Protein AF-A0AB37UFF7-F1 (afdb_monomer)

Radius of gyration: 14.43 Å; Cα contacts (8 Å, |Δi|>4): 49; chains: 1; bounding box: 32×30×36 Å

Nearest PDB structures (foldseek):
  7oht-assembly1_b  TM=2.776E-01  e=8.436E+00  Saccharomyces cerevisiae S288C

Organism: NCBI:txid388085

Secondary structure (DSSP, 8-state):
-EEEPPHHHHHHTTS--TTHHHHHHHHHHHHTTSSEEE--TTHHHHHHHHHHHHHHTT------TT-------

Sequence (73 aa):
MLLVVDSNVVAKWFFPEELQQQALALQSDWMAGTVDLVAPDLILTEVSSITWKKQRLSLLISCTYQDKPLIHE

Foldseek 3Di:
DEDEDALVLVLLCQAPDPCSVVSVVVVVCCVVVVYHYDYPPCSVVSNVVVVVVCVVVVRDDDPDPPPDPPPDD

Solvent-accessible surface area (backbone atoms only — not comparable to full-atom values): 4474 Å² total; per-residue (Å²): 93,85,42,81,54,54,40,75,48,61,44,27,66,80,40,98,49,92,64,21,70,60,35,44,49,53,50,48,36,37,76,72,65,65,32,44,79,46,61,62,90,57,40,64,60,49,36,49,51,52,51,52,53,35,50,76,67,66,66,63,76,83,80,63,88,77,77,62,79,81,78,80,125

pLDDT: mean 85.98, std 18.41, range [43.19, 98.0]

Mean predicted aligned error: 8.06 Å

Structure (mmCIF, N/CA/C/O backbone):
data_AF-A0AB37UFF7-F1
#
_entry.id   AF-A0AB37UFF7-F1
#
loop_
_atom_site.group_PDB
_atom_site.id
_atom_site.type_symbol
_atom_site.label_atom_id
_atom_site.label_alt_id
_atom_site.label_comp_id
_atom_site.label_asym_id
_atom_site.label_entity_id
_atom_site.label_seq_id
_atom_site.pdbx_PDB_ins_code
_atom_site.Cartn_x
_atom_site.Cartn_y
_atom_site.Cartn_z
_atom_site.occupancy
_atom_site.B_iso_or_equiv
_atom_site.auth_seq_id
_atom_site.auth_comp_id
_atom_site.auth_asym_id
_atom_site.auth_atom_id
_atom_site.pdbx_PDB_model_num
ATOM 1 N N . MET A 1 1 ? -8.850 3.303 13.390 1.00 88.56 1 MET A N 1
ATOM 2 C CA . MET A 1 1 ? -9.080 4.520 12.565 1.00 88.56 1 MET A CA 1
ATOM 3 C C . MET A 1 1 ? -9.125 4.072 11.120 1.00 88.56 1 MET A C 1
ATOM 5 O O . MET A 1 1 ? -8.203 3.375 10.723 1.00 88.56 1 MET A O 1
ATOM 9 N N . LEU A 1 2 ? -10.172 4.425 10.371 1.00 95.94 2 LEU A N 1
ATOM 10 C CA . LEU A 1 2 ? -10.351 3.964 8.993 1.00 95.94 2 LEU A CA 1
ATOM 11 C C . LEU A 1 2 ? -9.693 4.928 8.005 1.00 95.94 2 LEU A C 1
ATOM 13 O O . LEU A 1 2 ? -10.016 6.116 8.004 1.00 95.94 2 LEU A O 1
ATOM 17 N N . LEU A 1 3 ? -8.807 4.412 7.158 1.00 96.94 3 LEU A N 1
ATOM 18 C CA . LEU A 1 3 ? -8.117 5.176 6.123 1.00 96.94 3 LEU A CA 1
ATOM 19 C C . LEU A 1 3 ? -8.374 4.560 4.748 1.00 96.94 3 LEU A C 1
ATOM 21 O O . LEU A 1 3 ? -8.298 3.344 4.571 1.00 96.94 3 LEU A O 1
ATOM 25 N N . VAL A 1 4 ? -8.650 5.418 3.767 1.00 96.62 4 VAL A N 1
ATOM 26 C CA . VAL A 1 4 ? -8.707 5.020 2.358 1.00 96.62 4 VAL A CA 1
ATOM 27 C C . VAL A 1 4 ? -7.300 5.116 1.781 1.00 96.62 4 VAL A C 1
ATOM 29 O O . VAL A 1 4 ? -6.689 6.184 1.834 1.00 96.62 4 VAL A O 1
ATOM 32 N N . VAL A 1 5 ? -6.782 4.014 1.245 1.00 96.31 5 VAL A N 1
ATOM 33 C CA . VAL A 1 5 ? -5.441 3.950 0.657 1.00 96.31 5 VAL A CA 1
ATOM 34 C C . VAL A 1 5 ? -5.509 3.996 -0.870 1.00 96.31 5 VAL A C 1
ATOM 36 O O . VAL A 1 5 ? -6.347 3.340 -1.489 1.00 96.31 5 VAL A O 1
ATOM 39 N N . ASP A 1 6 ? -4.613 4.779 -1.469 1.00 95.94 6 ASP A N 1
ATOM 40 C CA . ASP A 1 6 ? -4.442 4.875 -2.919 1.00 95.94 6 ASP A CA 1
ATOM 41 C C . ASP A 1 6 ? -3.386 3.877 -3.427 1.00 95.94 6 ASP A C 1
ATOM 43 O O . ASP A 1 6 ? -2.474 3.468 -2.695 1.00 95.94 6 ASP A O 1
ATOM 47 N N . SER A 1 7 ? -3.462 3.521 -4.709 1.00 96.19 7 SER A N 1
ATOM 48 C CA . SER A 1 7 ? -2.513 2.616 -5.367 1.00 96.19 7 SER A CA 1
ATOM 49 C C . SER A 1 7 ? -1.073 3.114 -5.301 1.00 96.19 7 SER A C 1
ATOM 51 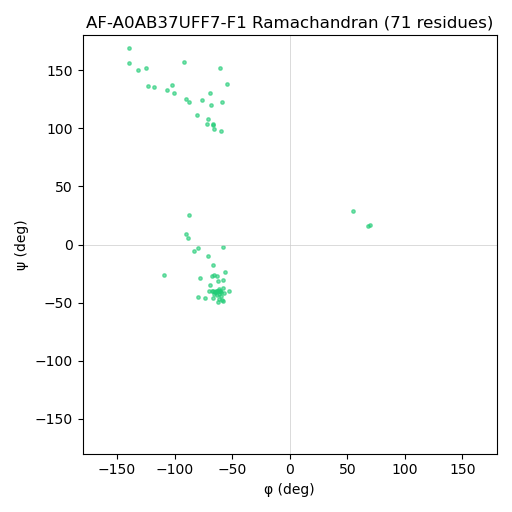O O . SER A 1 7 ? -0.145 2.309 -5.195 1.00 96.19 7 SER A O 1
ATOM 53 N N . ASN A 1 8 ? -0.866 4.433 -5.280 1.00 94.44 8 ASN A N 1
ATOM 54 C CA . ASN A 1 8 ? 0.464 5.017 -5.155 1.00 94.44 8 ASN A CA 1
ATOM 55 C C . ASN A 1 8 ? 1.114 4.767 -3.781 1.00 94.44 8 ASN A C 1
ATOM 57 O O . ASN A 1 8 ? 2.341 4.749 -3.701 1.00 94.44 8 ASN A O 1
ATOM 61 N N . VAL A 1 9 ? 0.337 4.587 -2.706 1.00 96.62 9 VAL A N 1
ATOM 62 C CA . VAL A 1 9 ? 0.858 4.313 -1.359 1.00 96.62 9 VAL A CA 1
ATOM 63 C C . VAL A 1 9 ? 1.227 2.841 -1.276 1.00 96.62 9 VAL A C 1
ATOM 65 O O . VAL A 1 9 ? 2.329 2.511 -0.851 1.00 96.62 9 VAL A O 1
ATOM 68 N N . VAL A 1 10 ? 0.348 1.971 -1.780 1.00 96.50 10 VAL A N 1
ATOM 69 C CA . VAL A 1 10 ? 0.596 0.527 -1.862 1.00 96.50 10 VAL A CA 1
ATOM 70 C C . VAL A 1 10 ? 1.822 0.227 -2.726 1.00 96.50 10 VAL A C 1
ATOM 72 O O . VAL A 1 10 ? 2.643 -0.607 -2.360 1.00 96.50 10 VAL A O 1
ATOM 75 N N . ALA A 1 11 ? 2.014 0.938 -3.841 1.00 95.12 11 ALA A N 1
ATOM 76 C CA . ALA A 1 11 ? 3.196 0.774 -4.687 1.00 95.12 11 ALA A CA 1
ATOM 77 C C . ALA A 1 11 ? 4.512 1.014 -3.922 1.00 95.12 11 ALA A C 1
ATOM 79 O O . ALA A 1 11 ? 5.482 0.278 -4.118 1.00 95.12 11 ALA A O 1
ATOM 80 N N . LYS A 1 12 ? 4.539 1.985 -3.002 1.00 95.44 12 LYS A N 1
ATOM 81 C CA . LYS A 1 12 ? 5.724 2.299 -2.186 1.00 95.44 12 LYS A CA 1
ATOM 82 C C . LYS A 1 12 ? 6.093 1.184 -1.206 1.00 95.44 12 LYS A C 1
ATOM 84 O O . LYS A 1 12 ? 7.233 1.131 -0.759 1.00 95.44 12 LYS A O 1
ATOM 89 N N . TRP A 1 13 ? 5.184 0.254 -0.905 1.00 95.56 13 TRP A N 1
ATOM 90 C CA . TRP A 1 13 ? 5.522 -0.938 -0.118 1.00 95.56 13 TRP A CA 1
ATOM 91 C C . TRP A 1 13 ? 6.495 -1.863 -0.854 1.00 95.56 13 TRP A C 1
ATOM 93 O O . TRP A 1 13 ? 7.261 -2.580 -0.219 1.00 95.56 13 TRP A O 1
ATOM 103 N N . PHE A 1 14 ? 6.490 -1.827 -2.188 1.00 92.38 14 PHE A N 1
ATOM 104 C CA . PHE A 1 14 ? 7.271 -2.736 -3.027 1.00 92.38 14 PHE A CA 1
ATOM 105 C C . PHE A 1 14 ? 8.439 -2.049 -3.740 1.00 92.38 14 PHE A C 1
ATOM 107 O O . PHE A 1 14 ? 9.423 -2.709 -4.066 1.00 92.38 14 PHE A O 1
ATOM 114 N N . PHE A 1 15 ? 8.348 -0.741 -3.998 1.00 90.62 15 PHE A N 1
ATOM 115 C CA . PHE A 1 15 ? 9.347 -0.003 -4.773 1.00 90.62 15 PHE A CA 1
ATOM 116 C C . PHE A 1 15 ? 10.008 1.100 -3.942 1.00 90.62 15 PHE A C 1
ATOM 118 O O . PHE A 1 15 ? 9.293 1.855 -3.280 1.00 90.62 15 PHE A O 1
ATOM 125 N N . PRO A 1 16 ? 11.346 1.249 -4.011 1.00 90.62 16 PRO A N 1
ATOM 126 C CA . PRO A 1 16 ? 12.025 2.352 -3.353 1.00 90.62 16 PRO A CA 1
ATOM 127 C C . PRO A 1 16 ? 11.715 3.663 -4.068 1.00 90.62 16 PRO A C 1
ATOM 129 O O . PRO A 1 16 ? 12.168 3.918 -5.183 1.00 90.62 16 PRO A O 1
ATOM 132 N N . GLU A 1 17 ? 10.909 4.485 -3.410 1.00 89.69 17 GLU A N 1
ATOM 133 C CA . GLU A 1 17 ? 10.475 5.799 -3.866 1.00 89.69 17 GLU A CA 1
ATOM 134 C C . GLU A 1 17 ? 10.467 6.776 -2.688 1.00 89.69 17 GLU A C 1
ATOM 136 O O . GLU A 1 17 ? 10.578 6.390 -1.519 1.00 89.69 17 GLU A O 1
ATOM 141 N N . GLU A 1 18 ? 10.306 8.061 -2.994 1.00 94.56 18 GLU A N 1
ATOM 142 C CA . GLU A 1 18 ? 10.081 9.068 -1.967 1.00 94.56 18 GLU A CA 1
ATOM 143 C C . GLU A 1 18 ? 8.875 8.680 -1.096 1.00 94.56 18 GLU A C 1
ATOM 145 O O . GLU A 1 18 ? 7.841 8.216 -1.584 1.00 94.56 18 GLU A O 1
ATOM 150 N N . LEU A 1 19 ? 9.024 8.875 0.214 1.00 96.25 19 LEU A N 1
ATOM 151 C CA . LEU A 1 19 ? 8.043 8.525 1.241 1.00 96.25 19 LEU A CA 1
ATOM 152 C C . LEU A 1 19 ? 7.808 7.018 1.467 1.00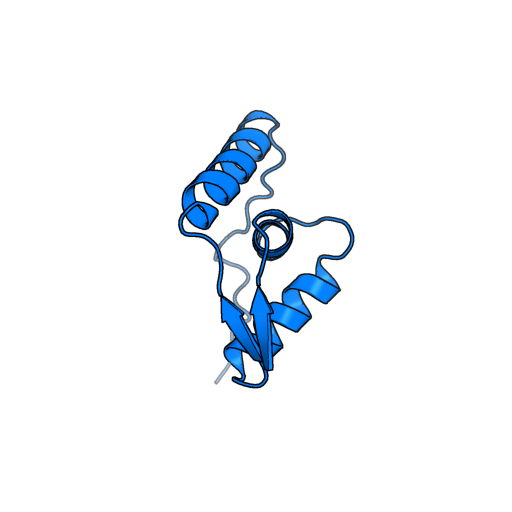 96.25 19 LEU A C 1
ATOM 154 O O . LEU A 1 19 ? 6.824 6.637 2.106 1.00 96.25 19 LEU A O 1
ATOM 158 N N . GLN A 1 20 ? 8.702 6.144 0.990 1.00 95.38 20 GLN A N 1
ATOM 159 C CA . GLN A 1 20 ? 8.590 4.704 1.246 1.00 95.38 20 GLN A CA 1
ATOM 160 C C . GLN A 1 20 ? 8.548 4.370 2.745 1.00 95.38 20 GLN A C 1
ATOM 162 O O . GLN A 1 20 ? 7.740 3.545 3.159 1.00 95.38 20 GLN A O 1
ATOM 167 N N . GLN A 1 21 ? 9.365 5.025 3.571 1.00 96.94 21 GLN A 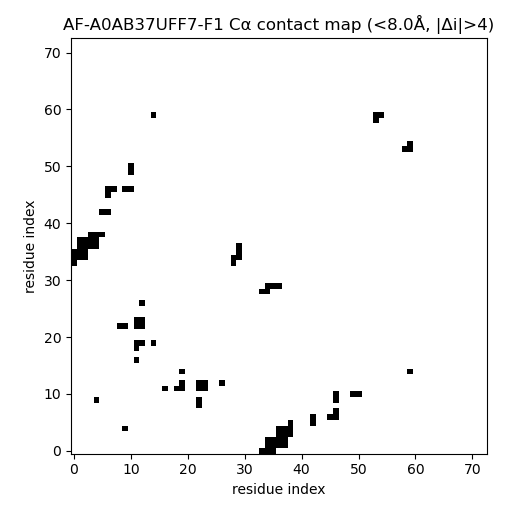N 1
ATOM 168 C CA . GLN A 1 21 ? 9.395 4.774 5.019 1.00 96.94 21 GLN A CA 1
ATOM 169 C C . GLN A 1 21 ? 8.033 5.041 5.677 1.00 96.94 21 GLN A C 1
ATOM 171 O O . GLN A 1 21 ? 7.566 4.249 6.487 1.00 96.94 21 GLN A O 1
ATOM 176 N N . GLN A 1 22 ? 7.352 6.114 5.275 1.00 97.50 22 GLN A N 1
ATOM 177 C CA . GLN A 1 22 ? 6.018 6.465 5.755 1.00 97.50 22 GLN A CA 1
ATOM 178 C C . GLN A 1 22 ? 4.969 5.453 5.281 1.00 97.50 22 GLN A C 1
ATOM 180 O O . GLN A 1 22 ? 4.089 5.072 6.048 1.00 97.50 22 GLN A O 1
ATOM 185 N N . ALA A 1 23 ? 5.071 4.985 4.033 1.00 97.44 23 ALA A N 1
ATOM 186 C CA . ALA A 1 23 ? 4.172 3.960 3.509 1.00 97.44 23 ALA A CA 1
ATOM 187 C C . ALA A 1 23 ? 4.347 2.615 4.239 1.00 97.44 23 ALA A C 1
ATOM 189 O O . ALA A 1 23 ? 3.353 1.964 4.555 1.00 97.44 23 ALA A O 1
ATOM 190 N N . LEU A 1 24 ? 5.589 2.222 4.541 1.00 97.62 24 LEU A N 1
ATOM 191 C CA . LEU A 1 24 ? 5.907 1.014 5.313 1.00 97.62 24 LEU A CA 1
ATOM 192 C C . LEU A 1 24 ? 5.489 1.135 6.786 1.00 97.62 24 LEU A C 1
ATOM 194 O O . LEU A 1 24 ? 5.026 0.156 7.370 1.00 97.62 24 LEU A O 1
ATOM 198 N N . ALA A 1 25 ? 5.589 2.327 7.380 1.00 97.88 25 ALA A N 1
ATOM 199 C CA . ALA A 1 25 ? 5.044 2.591 8.711 1.00 97.88 25 ALA A CA 1
ATOM 200 C C . ALA A 1 25 ? 3.518 2.400 8.731 1.00 97.88 25 ALA A C 1
ATOM 202 O O . ALA A 1 25 ? 3.014 1.648 9.558 1.00 97.88 25 ALA A O 1
ATOM 203 N N . LEU A 1 26 ? 2.795 2.957 7.749 1.00 97.69 26 LEU A N 1
ATOM 204 C CA . LEU A 1 26 ? 1.347 2.757 7.616 1.00 97.69 26 LEU A CA 1
ATOM 205 C C . LEU A 1 26 ? 0.972 1.277 7.426 1.00 97.69 26 LEU A C 1
ATOM 207 O O . LEU A 1 26 ? -0.011 0.806 7.995 1.00 97.69 26 LEU A O 1
ATOM 211 N N . GLN A 1 27 ? 1.753 0.533 6.635 1.00 97.75 27 GLN A N 1
ATOM 212 C CA . GLN A 1 27 ? 1.573 -0.913 6.478 1.00 97.75 27 GLN A CA 1
ATOM 213 C C . GLN A 1 27 ? 1.751 -1.645 7.813 1.00 97.75 27 GLN A C 1
ATOM 215 O O . GLN A 1 27 ? 0.968 -2.536 8.134 1.00 97.75 27 GLN A O 1
ATOM 220 N N . SER A 1 28 ? 2.762 -1.255 8.592 1.00 98.00 28 SER A N 1
ATOM 221 C CA . SER A 1 28 ? 3.057 -1.848 9.897 1.00 98.00 28 SER A CA 1
ATOM 222 C C . SER A 1 28 ? 1.940 -1.565 10.902 1.00 98.00 28 SER A C 1
ATOM 224 O O . SER A 1 28 ? 1.494 -2.483 11.586 1.00 98.00 28 SER A O 1
ATOM 226 N N . ASP A 1 29 ? 1.421 -0.335 10.932 1.00 98.00 29 ASP A N 1
ATOM 227 C CA . ASP A 1 29 ? 0.282 0.051 11.771 1.00 98.00 29 ASP A CA 1
ATOM 228 C C . ASP A 1 29 ? -0.984 -0.740 11.412 1.00 98.00 29 ASP A C 1
ATOM 230 O O . ASP A 1 29 ? -1.742 -1.139 12.300 1.00 98.00 29 ASP A O 1
ATOM 234 N N . TRP A 1 30 ? -1.206 -1.001 10.117 1.00 97.62 30 TRP A N 1
ATOM 235 C CA . TRP A 1 30 ? -2.304 -1.846 9.643 1.00 97.62 30 TRP A CA 1
ATOM 236 C C . TRP A 1 30 ? -2.124 -3.308 10.061 1.00 97.62 30 TRP A C 1
ATOM 238 O O . TRP A 1 30 ? -3.047 -3.909 10.606 1.00 97.62 30 TRP A O 1
ATOM 248 N N . MET A 1 31 ? -0.924 -3.871 9.887 1.00 97.44 31 MET A N 1
ATOM 249 C CA . MET A 1 31 ? -0.609 -5.237 10.329 1.00 97.44 31 MET A CA 1
ATOM 250 C C . MET A 1 31 ? -0.724 -5.402 11.851 1.00 97.44 31 MET A C 1
ATOM 252 O O . MET A 1 31 ? -1.094 -6.475 12.325 1.00 97.44 31 MET A O 1
ATOM 256 N N . ALA A 1 32 ? -0.441 -4.344 12.614 1.00 97.62 32 ALA A N 1
ATOM 257 C CA . ALA A 1 32 ? -0.609 -4.295 14.063 1.00 97.62 32 ALA A CA 1
ATOM 258 C C . ALA A 1 32 ? -2.064 -4.044 14.510 1.00 97.62 32 ALA A C 1
ATOM 260 O O . ALA A 1 32 ? -2.331 -4.013 15.711 1.00 97.62 32 ALA A O 1
ATOM 261 N N . GLY A 1 33 ? -3.004 -3.829 13.582 1.00 97.00 33 GLY A N 1
ATOM 262 C CA . GLY A 1 33 ? -4.407 -3.528 13.889 1.00 97.00 33 GLY A CA 1
ATOM 263 C C . GLY A 1 33 ? -4.638 -2.141 14.505 1.00 97.00 33 GLY A C 1
ATOM 264 O O . GLY A 1 33 ? -5.689 -1.894 15.091 1.00 97.00 33 GLY A O 1
ATOM 265 N N . THR A 1 34 ? -3.667 -1.229 14.400 1.00 97.56 34 THR A N 1
ATOM 266 C CA . THR A 1 34 ? -3.777 0.149 14.920 1.00 97.56 34 THR A CA 1
ATOM 267 C C . THR A 1 34 ? -4.614 1.033 13.987 1.00 97.56 34 THR A C 1
ATOM 269 O O . THR A 1 34 ? -5.308 1.960 14.425 1.00 97.56 34 THR A O 1
ATOM 272 N N . VAL A 1 35 ? -4.603 0.722 12.689 1.00 97.19 35 VAL A N 1
ATOM 273 C CA . VAL A 1 35 ? -5.430 1.365 11.661 1.00 97.19 35 VAL A CA 1
ATOM 274 C C . VAL A 1 35 ? -6.119 0.321 10.789 1.00 97.19 35 VAL A C 1
ATOM 276 O O . VAL A 1 35 ? -5.575 -0.752 10.546 1.00 97.19 35 VAL A O 1
ATOM 279 N N . ASP A 1 36 ? -7.296 0.667 10.278 1.00 97.94 36 ASP A N 1
ATOM 280 C CA . ASP A 1 36 ? -8.014 -0.125 9.284 1.00 97.94 36 ASP A CA 1
ATOM 281 C C . ASP A 1 36 ? -7.785 0.504 7.912 1.00 97.94 36 ASP A C 1
ATOM 283 O O . ASP A 1 36 ? -7.970 1.714 7.741 1.00 97.94 36 ASP A O 1
ATOM 287 N N . LEU A 1 37 ? -7.401 -0.308 6.928 1.00 97.31 37 LEU A N 1
ATOM 288 C CA . LEU A 1 37 ? -7.218 0.139 5.551 1.00 97.31 37 LEU A CA 1
ATOM 289 C C . LEU A 1 37 ? -8.359 -0.367 4.675 1.00 97.31 37 LEU A C 1
ATOM 291 O O . LEU A 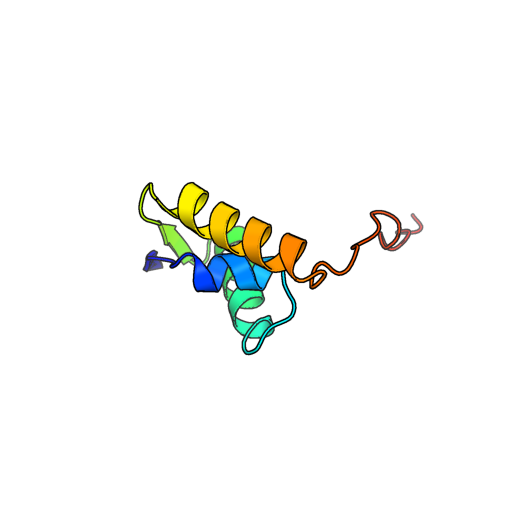1 37 ? -8.692 -1.551 4.687 1.00 97.31 37 LEU A O 1
ATOM 295 N N . VAL A 1 38 ? -8.914 0.536 3.874 1.00 97.69 38 VAL A N 1
ATOM 296 C CA . VAL A 1 38 ? -9.829 0.218 2.774 1.00 97.69 38 VAL A CA 1
ATOM 297 C C . VAL A 1 38 ? -9.298 0.820 1.483 1.00 97.69 38 VAL A C 1
ATOM 299 O O . VAL A 1 38 ? -8.610 1.837 1.497 1.00 97.69 38 VAL A O 1
ATOM 302 N N . ALA A 1 39 ? -9.617 0.199 0.356 1.00 96.75 39 ALA A N 1
ATOM 303 C CA . ALA A 1 39 ? -9.236 0.689 -0.960 1.00 96.75 39 ALA A CA 1
ATOM 304 C C . ALA A 1 39 ? -10.398 0.499 -1.944 1.00 96.75 39 ALA A C 1
ATOM 306 O O . ALA A 1 39 ? -11.235 -0.381 -1.724 1.00 96.75 39 ALA A O 1
A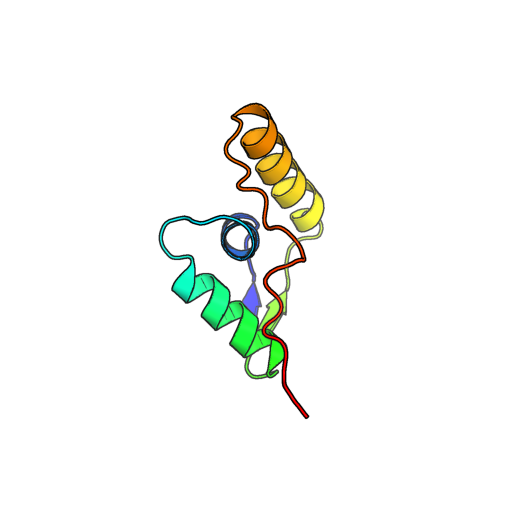TOM 307 N N . PRO A 1 40 ? -10.459 1.284 -3.032 1.00 94.56 40 PRO A N 1
ATOM 308 C CA . PRO A 1 40 ? -11.360 0.998 -4.144 1.00 94.56 40 PRO A CA 1
ATOM 309 C C . PRO A 1 40 ? -11.053 -0.368 -4.777 1.00 94.56 40 PRO A C 1
ATOM 311 O O . PRO A 1 40 ? -9.893 -0.775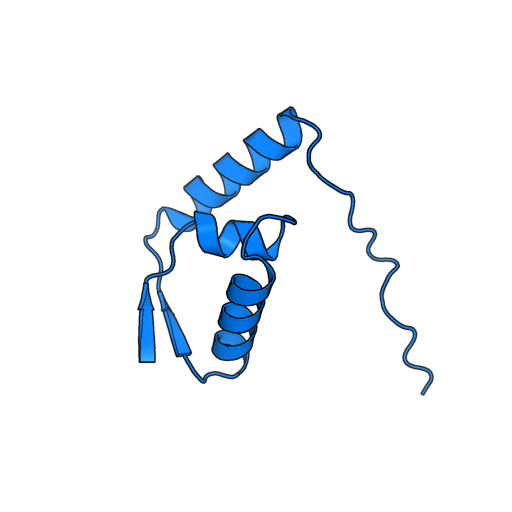 -4.830 1.00 94.56 40 PRO A O 1
ATOM 314 N N . ASP A 1 41 ? -12.055 -1.028 -5.367 1.00 96.06 41 ASP A N 1
ATOM 315 C CA . ASP A 1 41 ? -11.886 -2.326 -6.056 1.00 96.06 41 ASP A CA 1
ATOM 316 C C . ASP A 1 41 ? -10.823 -2.287 -7.173 1.00 96.06 41 ASP A C 1
ATOM 318 O O . ASP A 1 41 ? -10.214 -3.296 -7.533 1.00 96.06 41 ASP A O 1
ATOM 322 N N . LEU A 1 42 ? -10.560 -1.092 -7.708 1.00 95.81 42 LEU A N 1
ATOM 323 C CA . LEU A 1 42 ? -9.561 -0.843 -8.744 1.00 95.81 42 LEU A CA 1
ATOM 324 C C . LEU A 1 42 ? -8.111 -0.958 -8.256 1.00 95.81 42 LEU A C 1
ATOM 326 O O . LEU A 1 42 ? -7.212 -1.005 -9.096 1.00 95.81 42 LEU A O 1
ATOM 330 N N . ILE A 1 43 ? -7.867 -1.065 -6.944 1.00 96.44 43 ILE A N 1
ATOM 331 C CA . ILE A 1 43 ? -6.520 -1.079 -6.356 1.00 96.44 43 ILE A CA 1
ATOM 332 C C . ILE A 1 43 ? -5.608 -2.128 -7.004 1.00 96.44 43 ILE A C 1
ATOM 334 O O . ILE A 1 43 ? -4.454 -1.847 -7.322 1.00 96.44 43 ILE A O 1
ATOM 338 N N . LEU A 1 44 ? -6.142 -3.317 -7.300 1.00 95.38 44 LEU A N 1
ATOM 339 C CA . LEU A 1 44 ? -5.392 -4.386 -7.959 1.00 95.38 44 LEU A CA 1
ATOM 340 C C . LEU A 1 44 ? -5.009 -4.010 -9.399 1.00 95.38 44 LEU A C 1
ATOM 342 O O . LEU A 1 44 ? -3.892 -4.280 -9.844 1.00 95.38 44 LEU A O 1
ATOM 346 N N . THR A 1 45 ? -5.914 -3.353 -10.128 1.00 96.94 45 THR A N 1
ATOM 347 C CA . THR A 1 45 ? -5.693 -2.935 -11.523 1.00 96.94 45 THR A CA 1
ATOM 348 C C . THR A 1 45 ? -4.669 -1.803 -11.610 1.00 96.94 45 THR A C 1
ATOM 350 O O . THR A 1 45 ? -3.803 -1.790 -12.488 1.00 96.94 45 THR A O 1
ATOM 353 N N . GLU A 1 46 ? -4.720 -0.856 -10.681 1.00 96.69 46 GLU A N 1
ATOM 354 C CA . GLU A 1 46 ? -3.794 0.273 -10.660 1.00 96.69 46 GLU A CA 1
ATOM 355 C C . GLU A 1 46 ? -2.393 -0.144 -10.202 1.00 96.69 46 GLU A C 1
ATOM 357 O O . GLU A 1 46 ? -1.410 0.168 -10.878 1.00 96.69 46 GLU A O 1
ATOM 362 N N . VAL A 1 47 ? -2.282 -0.929 -9.123 1.00 96.50 47 VAL A N 1
ATOM 363 C CA . VAL A 1 47 ? -0.989 -1.435 -8.627 1.00 96.50 47 VAL A CA 1
ATOM 364 C C . VAL A 1 47 ? -0.319 -2.348 -9.657 1.00 96.50 47 VAL A C 1
ATOM 366 O O . VAL A 1 47 ? 0.891 -2.242 -9.888 1.00 96.50 47 VAL A O 1
ATOM 369 N N . SER A 1 48 ? -1.086 -3.204 -10.340 1.00 95.19 48 SER A N 1
ATOM 370 C CA . SER A 1 48 ? -0.552 -4.033 -11.431 1.00 95.19 48 SER A CA 1
ATOM 371 C C . SER A 1 48 ? -0.082 -3.186 -12.615 1.00 95.19 48 SER A C 1
ATOM 373 O O . SER A 1 48 ? 1.005 -3.423 -13.141 1.00 95.19 48 SER A O 1
ATOM 375 N N . SER A 1 49 ? -0.824 -2.140 -12.985 1.00 95.88 49 SER A N 1
ATOM 376 C CA . SER A 1 49 ? -0.415 -1.201 -14.035 1.00 95.88 49 SER A CA 1
ATOM 377 C C . SER A 1 49 ? 0.873 -0.449 -13.682 1.00 95.88 49 SER A C 1
ATOM 379 O O . SER A 1 49 ? 1.732 -0.264 -14.548 1.00 95.88 49 SER A O 1
ATOM 381 N N . ILE A 1 50 ? 1.037 -0.029 -12.422 1.00 94.50 50 ILE A N 1
ATOM 382 C CA . ILE A 1 50 ? 2.270 0.596 -11.918 1.00 94.50 50 ILE A CA 1
ATOM 383 C C . ILE A 1 50 ? 3.436 -0.393 -12.013 1.00 94.50 50 ILE A C 1
ATOM 385 O O . ILE A 1 50 ? 4.482 -0.066 -12.580 1.00 94.50 50 ILE A O 1
ATOM 389 N N . THR A 1 51 ? 3.233 -1.618 -11.526 1.00 92.88 51 THR A N 1
ATOM 390 C CA . THR A 1 51 ? 4.235 -2.694 -11.552 1.00 92.88 51 THR A CA 1
ATOM 391 C C . THR A 1 51 ? 4.677 -3.014 -12.979 1.00 92.88 51 THR A C 1
ATOM 393 O O . THR A 1 51 ? 5.872 -3.028 -13.267 1.00 92.88 51 THR A O 1
ATOM 396 N N . TRP A 1 52 ? 3.727 -3.179 -13.904 1.00 93.12 52 TRP A N 1
ATOM 397 C CA . TRP A 1 52 ? 4.001 -3.440 -15.317 1.00 93.12 52 TRP A CA 1
ATOM 398 C C . TRP A 1 52 ? 4.813 -2.319 -15.975 1.00 93.12 52 TRP A C 1
ATOM 400 O O . TRP A 1 52 ? 5.782 -2.578 -16.692 1.00 93.12 52 TRP A O 1
ATOM 410 N N . LYS A 1 53 ? 4.460 -1.053 -15.717 1.00 92.12 53 LYS A N 1
ATOM 411 C CA . LYS A 1 53 ? 5.214 0.097 -16.241 1.00 92.12 53 LYS A CA 1
ATOM 412 C C . LYS A 1 53 ? 6.642 0.120 -15.694 1.00 92.12 53 LYS A C 1
ATOM 414 O O . LYS A 1 53 ? 7.573 0.312 -16.471 1.00 92.12 53 LYS A O 1
ATOM 419 N N . LYS A 1 54 ? 6.831 -0.131 -14.395 1.00 89.69 54 LYS A N 1
ATOM 420 C CA . LYS A 1 54 ? 8.162 -0.208 -13.770 1.00 89.69 54 LYS A CA 1
ATOM 421 C C . LYS A 1 54 ? 8.996 -1.367 -14.319 1.00 89.69 54 LYS A C 1
ATOM 423 O O . LYS A 1 54 ? 10.173 -1.166 -14.606 1.00 89.69 54 LYS A O 1
ATOM 428 N N . GLN A 1 55 ? 8.386 -2.531 -14.554 1.00 88.56 55 GLN A N 1
ATOM 429 C CA . GLN A 1 55 ? 9.028 -3.670 -15.220 1.00 88.56 55 GLN A CA 1
ATOM 430 C C . GLN A 1 55 ? 9.530 -3.309 -16.612 1.00 88.56 55 GLN A C 1
ATOM 432 O O . GLN A 1 55 ? 10.684 -3.568 -16.938 1.00 88.56 55 GLN A O 1
ATOM 437 N N . ARG A 1 56 ? 8.683 -2.674 -17.426 1.00 90.19 56 ARG A N 1
ATOM 438 C CA . ARG A 1 56 ? 9.055 -2.252 -18.782 1.00 90.19 56 ARG A CA 1
ATOM 439 C C . ARG A 1 56 ? 10.180 -1.222 -18.816 1.00 90.19 56 ARG A C 1
ATOM 441 O O . ARG A 1 56 ? 10.889 -1.145 -19.812 1.00 90.19 56 ARG A O 1
ATOM 448 N N . LEU A 1 57 ? 10.318 -0.431 -17.757 1.00 86.56 57 LEU A N 1
ATOM 449 C CA . LEU A 1 57 ? 11.386 0.553 -17.600 1.00 86.56 57 LEU A CA 1
ATOM 450 C C . LEU A 1 57 ? 12.645 -0.038 -16.941 1.00 86.56 57 LEU A C 1
ATOM 452 O O . LEU A 1 57 ? 13.573 0.711 -16.652 1.00 86.56 57 LEU A O 1
ATOM 456 N N . SER A 1 58 ? 12.684 -1.354 -16.692 1.00 78.25 58 SER A N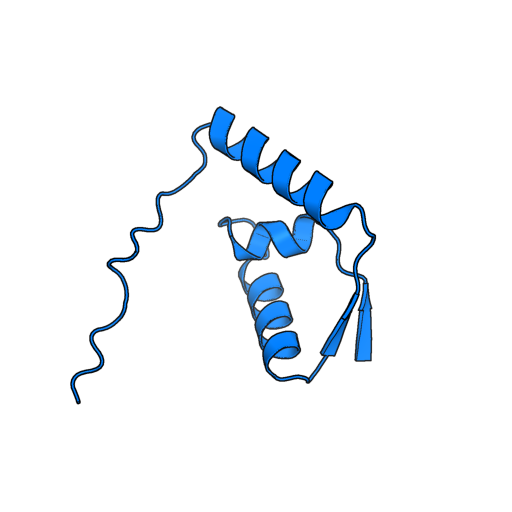 1
ATOM 457 C CA . SER A 1 58 ? 13.766 -2.041 -15.971 1.00 78.25 58 SER A CA 1
ATOM 458 C C . SER A 1 58 ? 14.056 -1.444 -14.585 1.00 78.25 58 SER A C 1
ATOM 460 O O . SER A 1 58 ? 15.172 -1.528 -14.087 1.00 78.25 58 SER A O 1
ATOM 462 N N . LEU A 1 59 ? 13.040 -0.853 -13.945 1.00 74.31 59 LEU A N 1
ATOM 463 C CA . LEU A 1 59 ? 13.119 -0.268 -12.600 1.00 74.31 59 LEU A CA 1
ATOM 464 C C . LEU A 1 59 ? 12.767 -1.278 -11.497 1.00 74.31 59 LEU A C 1
ATOM 466 O O . LEU A 1 59 ? 12.576 -0.897 -10.342 1.00 74.31 59 LEU A O 1
ATOM 470 N N . LEU A 1 60 ? 12.631 -2.560 -11.844 1.00 67.06 60 LEU A N 1
ATOM 471 C CA . LEU A 1 60 ? 12.495 -3.618 -10.854 1.00 67.06 60 LEU A CA 1
ATOM 472 C C . LEU A 1 60 ? 13.880 -3.975 -10.332 1.00 67.06 60 LEU A C 1
ATOM 474 O O . LEU A 1 60 ? 14.695 -4.553 -11.046 1.00 67.06 60 LEU A O 1
ATOM 478 N N . ILE A 1 61 ? 14.122 -3.655 -9.068 1.00 61.69 61 ILE A N 1
ATOM 479 C CA . ILE A 1 61 ? 15.231 -4.241 -8.329 1.00 61.69 61 ILE A CA 1
ATOM 480 C C . ILE A 1 61 ? 14.786 -5.658 -7.969 1.00 61.69 61 ILE A C 1
ATOM 482 O O . ILE A 1 61 ? 13.716 -5.849 -7.390 1.00 61.69 61 ILE A O 1
ATOM 486 N N . SER A 1 62 ? 15.566 -6.667 -8.350 1.00 52.88 62 SER A N 1
ATOM 487 C CA . SER A 1 62 ? 15.318 -8.032 -7.899 1.00 52.88 62 SER 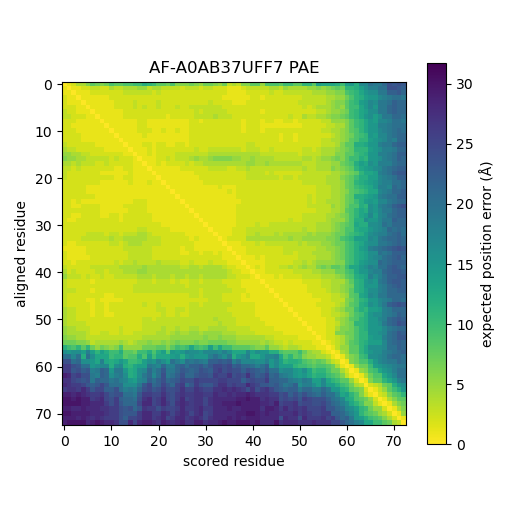A CA 1
ATOM 488 C C . SER A 1 62 ? 15.556 -8.099 -6.389 1.00 52.88 62 SER A C 1
ATOM 490 O O . SER A 1 62 ? 16.705 -8.140 -5.957 1.00 52.88 62 SER A O 1
ATOM 492 N N . CYS A 1 63 ? 14.498 -8.129 -5.578 1.00 49.25 63 CYS A N 1
ATOM 493 C CA . CYS A 1 63 ? 14.619 -8.639 -4.215 1.00 49.25 63 CYS A CA 1
ATOM 494 C C . CYS A 1 63 ? 14.797 -10.154 -4.313 1.00 49.25 63 CYS A C 1
ATOM 496 O O . CYS A 1 63 ? 13.854 -10.890 -4.609 1.00 49.25 63 CYS A O 1
ATOM 498 N N . THR A 1 64 ? 16.021 -10.632 -4.123 1.00 43.75 64 THR A N 1
ATOM 499 C CA . THR A 1 64 ? 16.282 -12.060 -3.979 1.00 43.75 64 THR A CA 1
ATOM 500 C C . THR A 1 64 ? 15.714 -12.536 -2.644 1.00 43.75 64 THR A C 1
ATOM 502 O O . THR A 1 64 ? 16.012 -11.967 -1.602 1.00 43.75 64 THR A O 1
ATOM 505 N N . TYR A 1 65 ? 14.941 -13.626 -2.642 1.00 48.12 65 TYR A N 1
ATOM 506 C CA . TYR A 1 65 ? 14.426 -14.298 -1.431 1.00 48.12 65 TYR A CA 1
ATOM 507 C C . TYR A 1 65 ? 15.536 -14.768 -0.449 1.00 48.12 65 TYR A C 1
ATOM 509 O O . TYR A 1 65 ? 15.242 -15.311 0.611 1.00 48.12 65 TYR A O 1
ATOM 517 N N . GLN A 1 66 ? 16.817 -14.572 -0.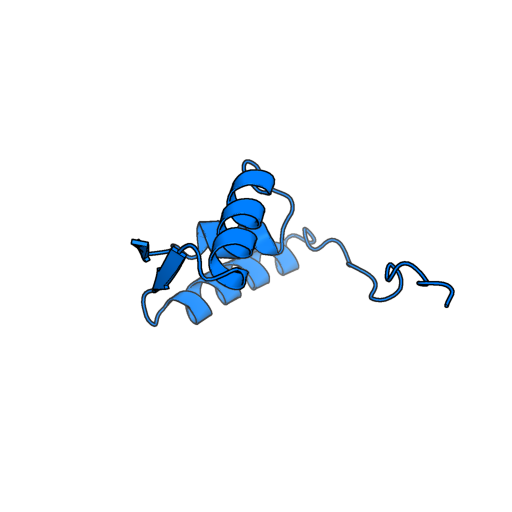781 1.00 44.47 66 GLN A N 1
ATOM 518 C CA . GLN A 1 66 ? 17.960 -15.006 0.023 1.00 44.47 66 GLN A CA 1
ATOM 519 C C . GLN A 1 66 ? 18.353 -14.054 1.165 1.00 44.47 66 GLN A C 1
ATOM 521 O O . GLN A 1 66 ? 19.156 -14.454 1.997 1.00 44.47 66 GLN A O 1
ATOM 526 N N . ASP A 1 67 ? 17.743 -12.871 1.292 1.00 49.22 67 ASP A N 1
ATOM 527 C CA . ASP A 1 67 ? 18.052 -11.918 2.377 1.00 49.22 67 ASP A CA 1
ATOM 528 C C . ASP A 1 67 ? 17.231 -12.145 3.662 1.00 49.22 67 ASP A C 1
ATOM 530 O O . ASP A 1 67 ? 17.016 -11.231 4.460 1.00 49.22 67 ASP A O 1
ATOM 534 N N . LYS A 1 68 ? 16.752 -13.374 3.900 1.00 43.19 68 LYS A N 1
ATOM 535 C CA . LYS A 1 68 ? 16.221 -13.743 5.219 1.00 43.19 68 LYS A CA 1
ATOM 536 C C . LYS A 1 68 ? 17.403 -13.763 6.197 1.00 43.19 68 LYS A C 1
ATOM 538 O O . LYS A 1 68 ? 18.316 -14.561 5.976 1.00 43.19 68 LYS A O 1
ATOM 543 N N . PRO A 1 69 ? 17.416 -12.958 7.278 1.00 43.69 69 PRO A N 1
ATOM 544 C CA . PRO A 1 69 ? 18.405 -13.155 8.323 1.00 43.69 69 PRO A CA 1
ATOM 545 C C . PRO A 1 69 ? 18.221 -14.576 8.851 1.00 43.69 69 PRO A C 1
ATOM 547 O O . PRO A 1 69 ? 17.119 -14.962 9.250 1.00 43.69 69 PRO A O 1
ATOM 550 N N . LEU A 1 70 ? 19.290 -15.370 8.790 1.00 50.62 70 LEU A N 1
ATOM 551 C CA . LEU A 1 70 ? 19.375 -16.632 9.506 1.00 50.62 70 LEU A CA 1
ATOM 552 C C . LEU A 1 70 ? 19.219 -16.288 10.987 1.00 50.62 70 LEU A C 1
ATOM 554 O O . LEU A 1 70 ? 20.160 -15.837 11.638 1.00 50.62 70 LEU A O 1
ATOM 558 N N . ILE A 1 71 ? 18.000 -16.436 11.501 1.00 49.38 71 ILE A N 1
ATOM 559 C CA . ILE A 1 71 ? 17.775 -16.537 12.934 1.00 49.38 71 ILE A CA 1
ATOM 560 C C . ILE A 1 71 ? 18.454 -17.851 13.314 1.00 49.38 71 ILE A C 1
ATOM 562 O O . ILE A 1 71 ? 17.946 -18.931 13.021 1.00 49.38 71 ILE A O 1
ATOM 566 N N . HIS A 1 72 ? 19.666 -17.739 13.849 1.00 43.84 72 HIS A N 1
ATOM 567 C CA . HIS A 1 72 ? 20.296 -18.818 14.585 1.00 43.84 72 HIS A CA 1
ATOM 568 C C . HIS A 1 72 ? 19.471 -19.010 15.863 1.00 43.84 72 HIS A C 1
ATOM 570 O O . HIS A 1 72 ? 19.541 -18.176 16.766 1.00 43.84 72 HIS A O 1
ATOM 576 N N . GLU A 1 73 ? 18.632 -20.047 15.877 1.00 46.88 73 GLU A N 1
ATOM 577 C CA . GLU A 1 73 ? 18.237 -20.726 17.119 1.00 46.88 73 GLU A CA 1
ATOM 578 C C . GLU A 1 73 ? 19.446 -21.433 17.743 1.00 46.88 73 GLU A C 1
ATOM 580 O O . GLU A 1 73 ? 20.289 -21.963 16.976 1.00 46.88 73 GLU A O 1
#

InterPro domains:
  IPR029060 PIN-like domain superfamily [SSF88723] (3-59)
  IPR044153 VapC3-like, PIN domain [cd09873] (4-60)